Protein AF-A0A7V9JNI4-F1 (afdb_monomer_lite)

pLDDT: mean 77.17, std 10.4, range [55.81, 93.38]

Secondary structure (DSSP, 8-state):
--EEEEEESS--SSEEEEETTEEEEEETT-SS--STT-EEE-GGG--TTSPP-EEE-----GGGPPBTT-HHHHHHHHHHHTSS--S-EEEEESSSSBEEEEEE-

Sequence (105 aa):
MNAWLALADAPLAAMHACAGAQVLSAWPDTDRRPHPLARRLDPRVLDPSGPPAQVSLLWLDLEHLPLFDDPAVVQARRAALHLPAPRAVSSLTVDSTHFAGSLWV

Structure (mmCIF, N/CA/C/O backbone):
data_AF-A0A7V9JNI4-F1
#
_entry.id   AF-A0A7V9JNI4-F1
#
loop_
_atom_site.group_PDB
_atom_site.id
_atom_site.type_symbol
_atom_site.label_atom_id
_atom_site.label_alt_id
_atom_site.label_comp_id
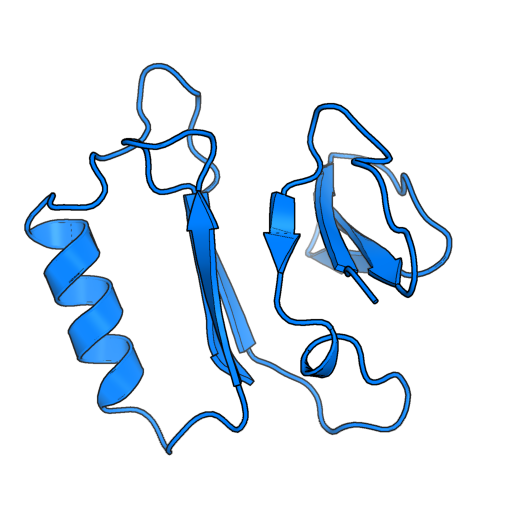_atom_site.label_asym_id
_atom_site.label_entity_id
_atom_site.label_seq_id
_atom_site.pdbx_PDB_ins_code
_atom_site.Cartn_x
_atom_site.Cartn_y
_atom_site.Cartn_z
_atom_site.occupancy
_atom_site.B_iso_or_equiv
_atom_site.auth_seq_id
_atom_site.auth_comp_id
_atom_site.auth_asym_id
_atom_site.auth_atom_id
_atom_site.pdbx_PDB_model_num
ATOM 1 N N . MET A 1 1 ? -15.996 4.892 -4.231 1.00 76.19 1 MET A N 1
ATOM 2 C CA . MET A 1 1 ? -14.977 5.607 -3.446 1.00 76.19 1 MET A CA 1
ATOM 3 C C . MET A 1 1 ? -13.690 4.814 -3.532 1.00 76.19 1 MET A C 1
ATOM 5 O O . MET A 1 1 ? -13.734 3.610 -3.308 1.00 76.19 1 MET A O 1
ATOM 9 N N . ASN A 1 2 ? -12.596 5.440 -3.957 1.00 87.44 2 ASN A N 1
ATOM 10 C CA . ASN A 1 2 ? -11.293 4.788 -4.085 1.00 87.44 2 ASN A CA 1
ATOM 11 C C . ASN A 1 2 ? -10.358 5.287 -2.986 1.00 87.44 2 ASN A C 1
ATOM 13 O O . ASN A 1 2 ? -10.460 6.436 -2.565 1.00 87.44 2 ASN A O 1
ATOM 17 N N . ALA A 1 3 ? -9.438 4.430 -2.561 1.00 89.19 3 ALA A N 1
ATOM 18 C CA . ALA A 1 3 ? -8.359 4.795 -1.663 1.00 89.19 3 ALA A CA 1
ATOM 19 C C . ALA A 1 3 ? -7.017 4.510 -2.328 1.00 89.19 3 ALA A C 1
ATOM 21 O O . ALA A 1 3 ? -6.900 3.591 -3.153 1.00 89.19 3 ALA A O 1
ATOM 22 N N . TRP A 1 4 ? -6.002 5.280 -1.940 1.00 89.88 4 TRP A N 1
ATOM 23 C CA . TRP A 1 4 ? -4.641 5.124 -2.443 1.00 89.88 4 TRP A CA 1
ATOM 24 C C . TRP A 1 4 ? -3.599 5.183 -1.330 1.00 89.88 4 TRP A C 1
ATOM 26 O O . TRP A 1 4 ? -3.796 5.873 -0.333 1.00 89.88 4 TRP A O 1
ATOM 36 N N . LEU A 1 5 ? -2.477 4.494 -1.537 1.00 88.44 5 LEU A N 1
ATOM 37 C CA . LEU A 1 5 ? -1.349 4.404 -0.610 1.00 88.44 5 LEU A CA 1
ATOM 38 C C . LEU A 1 5 ? -0.023 4.547 -1.367 1.00 88.44 5 LEU A C 1
ATOM 40 O O . LEU A 1 5 ? 0.114 4.002 -2.463 1.00 88.44 5 LEU A O 1
ATOM 44 N N . ALA A 1 6 ? 0.956 5.247 -0.803 1.00 87.19 6 ALA A N 1
ATOM 45 C CA . ALA A 1 6 ? 2.311 5.351 -1.344 1.00 87.19 6 ALA A CA 1
ATOM 46 C C . ALA A 1 6 ? 3.348 5.307 -0.221 1.00 87.19 6 ALA A C 1
ATOM 48 O O . ALA A 1 6 ? 3.1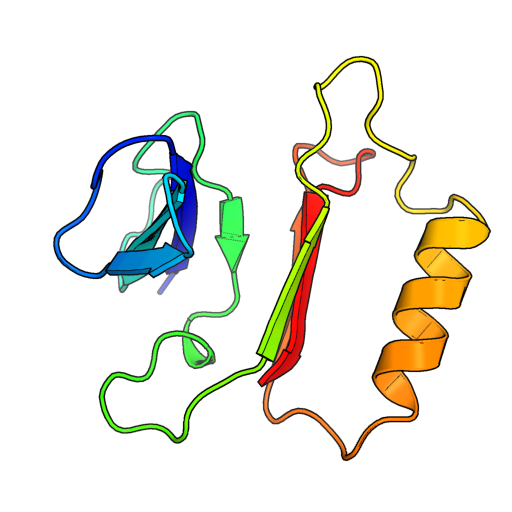33 5.910 0.825 1.00 87.19 6 ALA A O 1
ATOM 49 N N . LEU A 1 7 ? 4.480 4.655 -0.471 1.00 85.12 7 LEU A N 1
ATOM 50 C CA . LEU A 1 7 ? 5.679 4.776 0.355 1.00 85.12 7 LEU A CA 1
ATOM 51 C C . LEU A 1 7 ? 6.611 5.826 -0.269 1.00 85.12 7 LEU A C 1
ATOM 53 O O . LEU A 1 7 ? 6.792 5.828 -1.489 1.00 85.12 7 LEU A O 1
ATOM 57 N N . ALA A 1 8 ? 7.153 6.730 0.541 1.00 87.31 8 ALA A N 1
ATOM 58 C CA . ALA A 1 8 ? 8.079 7.775 0.115 1.00 87.31 8 ALA A CA 1
ATOM 59 C C . ALA A 1 8 ? 8.982 8.217 1.275 1.00 87.31 8 ALA A C 1
ATOM 61 O O . ALA A 1 8 ? 8.658 7.986 2.435 1.00 87.31 8 ALA A O 1
ATOM 62 N N . ASP A 1 9 ? 10.057 8.942 0.973 1.00 89.06 9 ASP A N 1
ATOM 63 C CA . ASP A 1 9 ? 10.984 9.462 1.993 1.00 89.06 9 ASP A CA 1
ATOM 64 C C . ASP A 1 9 ? 10.444 10.711 2.729 1.00 89.06 9 ASP A C 1
ATOM 66 O O . ASP A 1 9 ? 11.079 11.240 3.640 1.00 89.06 9 ASP A O 1
ATOM 70 N N . ALA A 1 10 ? 9.268 11.211 2.333 1.00 90.75 10 ALA A N 1
ATOM 71 C CA . ALA A 1 10 ? 8.585 12.344 2.954 1.00 90.75 10 ALA A CA 1
ATOM 72 C C . ALA A 1 10 ? 7.054 12.215 2.816 1.00 90.75 10 ALA A C 1
ATOM 74 O O . ALA A 1 10 ? 6.576 11.526 1.909 1.00 90.75 10 ALA A O 1
ATOM 75 N N . PRO A 1 11 ? 6.257 12.885 3.673 1.00 93.19 11 PRO A N 1
ATOM 76 C CA . PRO A 1 11 ? 4.802 12.888 3.551 1.00 93.19 11 PRO A CA 1
ATOM 77 C C . PRO A 1 11 ? 4.333 13.485 2.220 1.00 93.19 11 PRO A C 1
ATOM 79 O O . PRO A 1 11 ? 4.678 14.613 1.872 1.00 93.19 11 PRO A O 1
ATOM 82 N N . LEU A 1 12 ? 3.500 12.735 1.499 1.00 93.00 12 LEU A N 1
ATOM 83 C CA . LEU A 1 12 ? 2.858 13.153 0.246 1.00 93.00 12 LEU A CA 1
ATOM 84 C C . LEU A 1 12 ? 1.357 13.439 0.422 1.00 93.00 12 LEU A C 1
ATOM 86 O O . LEU A 1 12 ? 0.706 13.942 -0.495 1.00 93.00 12 LEU A O 1
ATOM 90 N N . ALA A 1 13 ? 0.796 13.088 1.581 1.00 91.25 13 ALA A N 1
ATOM 91 C CA . ALA A 1 13 ? -0.615 13.237 1.916 1.00 91.25 13 ALA A CA 1
ATOM 92 C C . ALA A 1 13 ? -0.796 13.659 3.380 1.00 91.25 13 ALA A C 1
ATOM 94 O O . ALA A 1 13 ? 0.088 13.456 4.212 1.00 91.25 13 ALA A O 1
ATOM 95 N N . ALA A 1 14 ? -1.973 14.203 3.702 1.00 88.06 14 ALA A N 1
ATOM 96 C CA . ALA A 1 14 ? -2.319 14.578 5.072 1.00 88.06 14 ALA A CA 1
ATOM 97 C C . ALA A 1 14 ? -2.367 13.356 6.006 1.00 88.06 14 ALA A C 1
ATOM 99 O O . ALA A 1 14 ? -1.799 13.389 7.095 1.00 88.06 14 ALA A O 1
ATOM 100 N N . MET A 1 15 ? -2.990 12.260 5.561 1.00 90.56 15 MET A N 1
ATOM 101 C CA . MET A 1 15 ? -2.986 10.994 6.291 1.00 90.56 15 MET A CA 1
ATOM 102 C C . MET A 1 15 ? -1.691 10.243 5.983 1.00 90.56 15 MET A C 1
ATOM 104 O O . MET A 1 15 ? -1.441 9.889 4.832 1.00 90.56 15 MET A O 1
ATOM 108 N N . HIS A 1 16 ? -0.860 10.007 6.996 1.00 90.19 16 HIS A N 1
ATOM 109 C CA . HIS A 1 16 ? 0.391 9.276 6.829 1.00 90.19 16 HIS A CA 1
ATOM 110 C C . HIS A 1 16 ? 0.822 8.554 8.111 1.00 90.19 16 HIS A C 1
ATOM 112 O O . HIS A 1 16 ? 0.395 8.907 9.208 1.00 90.19 16 HIS A O 1
ATOM 118 N N . ALA A 1 17 ? 1.686 7.552 7.962 1.00 85.38 17 ALA A N 1
ATOM 119 C CA . ALA A 1 17 ? 2.356 6.854 9.053 1.00 85.38 17 ALA A CA 1
ATOM 120 C C . ALA A 1 17 ? 3.858 6.748 8.761 1.00 85.38 17 ALA A C 1
ATOM 122 O O . ALA A 1 17 ? 4.250 6.551 7.613 1.00 85.38 17 ALA A O 1
ATOM 123 N N . CYS A 1 18 ? 4.700 6.859 9.788 1.00 85.62 18 CYS A N 1
ATOM 124 C CA . CYS A 1 18 ? 6.155 6.817 9.633 1.00 85.62 18 CYS A CA 1
ATOM 125 C C . CYS A 1 18 ? 6.733 5.503 10.173 1.00 85.62 18 CYS A C 1
ATOM 127 O O . CYS A 1 18 ? 6.366 5.057 11.260 1.00 85.62 18 CYS A O 1
ATOM 129 N N . ALA A 1 19 ? 7.681 4.925 9.438 1.00 73.69 19 ALA A N 1
ATOM 130 C CA . ALA A 1 19 ? 8.475 3.769 9.838 1.00 73.69 19 ALA A CA 1
ATOM 131 C C . ALA A 1 19 ? 9.960 4.060 9.556 1.00 73.69 19 ALA A C 1
ATOM 133 O O . ALA A 1 19 ? 10.479 3.794 8.472 1.00 73.69 19 ALA A O 1
ATOM 134 N N . GLY A 1 20 ? 10.650 4.654 10.533 1.00 83.62 20 GLY A N 1
ATOM 135 C CA . GLY A 1 20 ? 12.023 5.133 10.347 1.00 83.62 20 GLY A CA 1
ATOM 136 C C . GLY A 1 20 ? 12.082 6.300 9.356 1.00 83.62 20 GLY A C 1
ATOM 137 O O . GLY A 1 20 ? 11.380 7.290 9.539 1.00 83.62 20 GLY A O 1
ATOM 138 N N . ALA A 1 21 ? 12.913 6.180 8.316 1.00 85.50 21 ALA A N 1
ATOM 139 C CA . ALA A 1 21 ? 13.038 7.180 7.247 1.00 85.50 21 ALA A CA 1
ATOM 140 C C . ALA A 1 21 ? 11.907 7.116 6.204 1.00 85.50 21 ALA A C 1
ATOM 142 O O . ALA A 1 21 ? 11.810 7.992 5.353 1.00 85.50 21 ALA A O 1
ATOM 143 N N . GLN A 1 22 ? 11.073 6.076 6.252 1.00 84.69 22 GLN A N 1
ATOM 144 C CA . GLN A 1 22 ? 10.024 5.848 5.267 1.00 84.69 22 GLN A CA 1
ATOM 145 C C . GLN A 1 22 ? 8.670 6.347 5.775 1.00 84.69 22 GLN A C 1
ATOM 147 O O . GLN A 1 22 ? 8.301 6.133 6.934 1.00 84.69 22 GL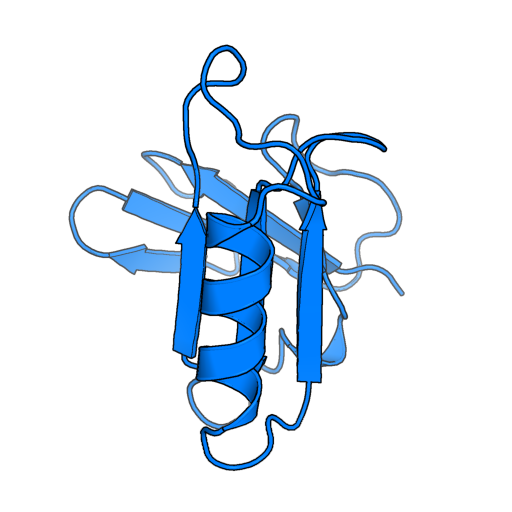N A O 1
ATOM 152 N N . VAL A 1 23 ? 7.910 6.984 4.886 1.00 89.25 23 VAL A N 1
ATOM 153 C CA . VAL A 1 23 ? 6.577 7.531 5.142 1.00 89.25 23 VAL A CA 1
ATOM 154 C C . VAL A 1 23 ? 5.557 6.849 4.245 1.00 89.25 23 VAL A C 1
ATOM 156 O O . VAL A 1 23 ? 5.620 6.913 3.019 1.00 89.25 23 VAL A O 1
ATOM 159 N N . LEU A 1 24 ? 4.566 6.229 4.874 1.00 87.69 24 LEU A N 1
ATOM 160 C CA . LEU A 1 24 ? 3.403 5.663 4.221 1.00 87.69 24 LEU A CA 1
ATOM 161 C C . LEU A 1 24 ? 2.300 6.723 4.144 1.00 87.69 24 LEU A C 1
ATOM 163 O O . LEU A 1 24 ? 1.650 7.008 5.142 1.00 87.69 24 LEU A O 1
ATOM 167 N N . SER A 1 25 ? 2.098 7.319 2.971 1.00 91.94 25 SER A N 1
ATOM 168 C CA . SER A 1 25 ? 1.083 8.346 2.706 1.00 91.94 25 SER A CA 1
ATOM 169 C C . SER A 1 25 ? -0.195 7.732 2.141 1.00 91.94 25 SER A C 1
ATOM 171 O O . SER A 1 25 ? -0.131 6.880 1.254 1.00 91.94 25 SER A O 1
ATOM 173 N N . ALA A 1 26 ? -1.352 8.185 2.617 1.00 91.50 26 ALA A N 1
ATOM 174 C CA . ALA A 1 26 ? -2.661 7.672 2.243 1.00 91.50 26 ALA A CA 1
ATOM 175 C C . ALA A 1 26 ? -3.603 8.789 1.770 1.00 91.50 26 ALA A C 1
ATOM 177 O O . ALA A 1 26 ? -3.677 9.866 2.362 1.00 91.50 26 ALA A O 1
ATOM 178 N N . TRP A 1 27 ? -4.366 8.502 0.717 1.00 93.25 27 TRP A N 1
ATOM 179 C CA . TRP A 1 27 ? -5.422 9.369 0.202 1.00 93.25 27 TRP A CA 1
ATOM 180 C C . TRP A 1 27 ? -6.752 8.622 0.290 1.00 93.25 27 TRP A C 1
ATOM 182 O O . TRP A 1 27 ? -7.047 7.809 -0.598 1.00 93.25 27 TRP A O 1
ATOM 192 N N . PRO A 1 28 ? -7.541 8.850 1.354 1.00 90.56 28 PRO A N 1
ATOM 193 C CA . PRO A 1 28 ? -8.919 8.397 1.372 1.00 90.56 28 PRO A CA 1
ATOM 194 C C . PRO A 1 28 ? -9.725 9.152 0.306 1.00 90.56 28 PRO A C 1
ATOM 196 O O . PRO A 1 28 ? -9.365 10.251 -0.123 1.00 90.56 28 PRO A O 1
ATOM 199 N N . ASP A 1 29 ? -10.801 8.526 -0.148 1.00 88.25 29 ASP A N 1
ATOM 200 C CA . ASP A 1 29 ? -11.892 9.164 -0.892 1.00 88.25 29 ASP A CA 1
ATOM 201 C C . ASP A 1 29 ? -11.481 9.912 -2.166 1.00 88.25 29 ASP A C 1
ATOM 203 O O . ASP A 1 29 ? -12.103 10.889 -2.577 1.00 88.25 29 ASP A O 1
ATOM 207 N N . THR A 1 30 ? -10.433 9.428 -2.830 1.00 89.38 30 THR A N 1
ATOM 208 C CA . THR A 1 30 ? -9.887 10.055 -4.034 1.00 89.38 30 THR A CA 1
ATOM 209 C C . THR A 1 30 ? -10.133 9.167 -5.246 1.00 89.38 30 THR A C 1
ATOM 211 O O . THR A 1 30 ? -9.549 8.094 -5.365 1.00 89.38 30 THR A O 1
ATOM 214 N N . ASP A 1 31 ? -10.958 9.608 -6.196 1.00 88.00 31 ASP A N 1
ATOM 215 C CA . ASP A 1 31 ? -11.373 8.761 -7.325 1.00 88.00 31 ASP A CA 1
ATOM 216 C C . ASP A 1 31 ? -10.262 8.463 -8.343 1.00 88.00 31 ASP A C 1
ATOM 218 O O . ASP A 1 31 ? -10.265 7.393 -8.960 1.00 88.00 31 ASP A O 1
ATOM 222 N N . ARG A 1 32 ? -9.293 9.372 -8.503 1.00 90.94 32 ARG A N 1
ATOM 223 C CA . ARG A 1 32 ? -8.166 9.245 -9.444 1.00 90.94 32 ARG A CA 1
ATOM 224 C C . ARG A 1 32 ? -6.846 9.056 -8.705 1.00 90.94 32 ARG A C 1
ATOM 226 O O . ARG A 1 32 ? -6.711 9.484 -7.569 1.00 90.94 32 ARG A O 1
ATOM 233 N N . ARG A 1 33 ? -5.856 8.455 -9.373 1.00 91.94 33 ARG A N 1
ATOM 234 C CA . ARG A 1 33 ? -4.506 8.273 -8.820 1.00 91.94 33 ARG A CA 1
ATOM 235 C C . ARG A 1 33 ? -3.897 9.644 -8.466 1.00 91.94 33 ARG A C 1
ATOM 237 O O . ARG A 1 33 ? -3.671 10.425 -9.389 1.00 91.94 33 ARG A O 1
ATOM 244 N N . PRO A 1 34 ? -3.610 9.936 -7.184 1.00 93.38 34 PRO A N 1
ATOM 245 C CA . PRO A 1 34 ? -3.163 11.265 -6.755 1.00 93.38 34 PRO A CA 1
ATOM 246 C C . PRO A 1 34 ? -1.660 11.494 -6.952 1.00 93.38 34 PRO A C 1
ATOM 248 O O . PRO A 1 34 ? -1.215 12.634 -7.021 1.00 93.38 34 PRO A O 1
ATOM 251 N N . HIS A 1 35 ? -0.869 10.420 -7.038 1.00 91.88 35 HIS A N 1
ATOM 252 C CA . HIS A 1 35 ? 0.587 10.490 -7.143 1.00 91.88 35 HIS A CA 1
ATOM 253 C C . HIS A 1 35 ? 1.148 9.319 -7.976 1.00 91.88 35 HIS A C 1
ATOM 255 O O . HIS A 1 35 ? 0.600 8.212 -7.905 1.00 91.88 35 HIS A O 1
ATOM 261 N N . PRO A 1 36 ? 2.262 9.480 -8.719 1.00 86.62 36 PRO A N 1
ATOM 262 C CA . PRO A 1 36 ? 2.887 8.386 -9.472 1.00 86.62 36 PRO A CA 1
ATOM 263 C C . PRO A 1 36 ? 3.329 7.200 -8.606 1.00 86.62 36 PRO A C 1
ATOM 265 O O . PRO A 1 36 ? 3.330 6.061 -9.056 1.00 86.62 36 PRO A O 1
ATOM 268 N N . LEU A 1 37 ? 3.644 7.413 -7.331 1.00 84.06 37 LEU A N 1
ATOM 269 C CA . LEU A 1 37 ? 3.946 6.308 -6.409 1.00 84.06 37 LEU A CA 1
ATOM 270 C C . LEU A 1 37 ? 2.689 5.671 -5.804 1.00 84.06 37 LEU A C 1
ATOM 272 O O . LEU A 1 37 ? 2.765 4.577 -5.264 1.00 84.06 37 LEU A O 1
ATOM 276 N N . ALA A 1 38 ? 1.514 6.284 -5.949 1.00 87.31 38 ALA A N 1
ATOM 277 C CA . ALA A 1 38 ? 0.293 5.780 -5.338 1.00 87.31 38 ALA A CA 1
ATOM 278 C C . ALA A 1 38 ? -0.176 4.460 -5.970 1.00 87.31 38 ALA A C 1
ATOM 280 O O . ALA A 1 38 ? -0.163 4.304 -7.195 1.00 87.31 38 ALA A O 1
ATOM 281 N N . ARG A 1 39 ? -0.606 3.526 -5.120 1.00 85.00 39 ARG A N 1
ATOM 282 C CA . ARG A 1 39 ? -1.227 2.240 -5.455 1.00 85.00 39 ARG A CA 1
ATOM 283 C C . ARG A 1 39 ? -2.617 2.184 -4.841 1.00 85.00 39 ARG A C 1
ATOM 285 O O . ARG A 1 39 ? -2.830 2.699 -3.746 1.00 85.00 39 ARG A O 1
ATOM 292 N N . ARG A 1 40 ? -3.570 1.608 -5.569 1.00 85.19 40 ARG A N 1
ATOM 293 C CA . ARG A 1 40 ? -4.963 1.529 -5.120 1.00 85.19 40 ARG A CA 1
ATOM 294 C C . ARG A 1 40 ? -5.095 0.472 -4.026 1.00 85.19 40 ARG A C 1
ATOM 296 O O . ARG A 1 40 ? -4.496 -0.593 -4.144 1.00 85.19 40 ARG A O 1
ATOM 303 N N . LEU A 1 41 ? -5.909 0.749 -3.013 1.00 82.25 41 LEU A N 1
ATOM 304 C CA . LEU A 1 41 ? -6.314 -0.227 -2.001 1.00 82.25 41 LEU A CA 1
ATOM 305 C C . LEU A 1 41 ? -7.822 -0.179 -1.732 1.00 82.25 41 LEU A C 1
ATOM 307 O O . LEU A 1 41 ? -8.510 0.749 -2.164 1.00 82.25 41 LEU A O 1
ATOM 311 N N . ASP A 1 42 ? -8.329 -1.185 -1.017 1.00 80.81 42 ASP A N 1
ATOM 312 C CA . ASP A 1 42 ? -9.698 -1.186 -0.492 1.00 80.81 42 ASP A CA 1
ATOM 313 C C . ASP A 1 42 ? -9.882 -0.014 0.500 1.00 80.81 42 ASP A C 1
ATOM 315 O O . ASP A 1 42 ? -9.130 0.073 1.473 1.00 80.81 42 ASP A O 1
ATOM 319 N N . PRO A 1 43 ? -10.865 0.884 0.299 1.00 81.94 43 PRO A N 1
ATOM 320 C CA . PRO A 1 43 ? -11.100 2.020 1.191 1.00 81.94 43 PRO A CA 1
ATOM 321 C C . PRO A 1 43 ? -11.343 1.648 2.652 1.00 81.94 43 PRO A C 1
ATOM 323 O O . PRO A 1 43 ? -11.001 2.428 3.532 1.00 81.94 43 PRO A O 1
ATOM 326 N N . ARG A 1 44 ? -11.883 0.454 2.930 1.00 79.44 44 ARG A N 1
ATOM 327 C CA . ARG A 1 44 ? -12.164 -0.010 4.302 1.00 79.44 44 ARG A CA 1
ATOM 328 C C . ARG A 1 44 ? -10.906 -0.217 5.141 1.00 79.44 44 ARG A C 1
ATOM 330 O O . ARG A 1 44 ? -11.012 -0.408 6.347 1.00 79.44 44 ARG A O 1
ATOM 337 N N . VAL A 1 45 ? -9.739 -0.211 4.501 1.00 77.75 45 VAL A N 1
ATOM 338 C CA . VAL A 1 45 ? -8.439 -0.234 5.169 1.00 77.75 45 VAL A CA 1
ATOM 339 C C . VAL A 1 45 ? -8.132 1.093 5.859 1.00 77.75 45 VAL A C 1
ATOM 341 O O . VAL A 1 45 ? -7.510 1.106 6.917 1.00 77.75 45 VAL A O 1
ATOM 344 N N . LEU A 1 46 ? -8.535 2.212 5.254 1.00 81.38 46 LEU A N 1
ATOM 345 C CA . LEU A 1 46 ? -8.282 3.543 5.790 1.00 81.38 46 LEU A CA 1
ATOM 346 C C . LEU A 1 46 ? -9.436 3.929 6.715 1.00 81.38 46 LEU A C 1
ATOM 348 O O . LEU A 1 46 ? -10.333 4.673 6.334 1.00 81.38 46 LEU A O 1
ATOM 352 N N . ASP A 1 47 ? -9.410 3.397 7.934 1.00 81.06 47 ASP A N 1
ATOM 353 C CA . ASP A 1 47 ? -10.361 3.737 8.991 1.00 81.06 47 ASP A CA 1
ATOM 354 C C . ASP A 1 47 ? -9.627 4.462 10.131 1.00 81.06 47 ASP A C 1
ATOM 356 O O . ASP A 1 47 ? -8.975 3.806 10.946 1.00 81.06 47 ASP A O 1
ATOM 360 N N . PRO A 1 48 ? -9.721 5.804 10.226 1.00 78.25 48 PRO A N 1
ATOM 361 C CA . PRO A 1 48 ? -9.105 6.564 11.315 1.00 78.25 48 PRO A CA 1
ATOM 362 C C . PRO A 1 48 ? -9.620 6.183 12.711 1.00 78.25 48 PRO A C 1
ATOM 364 O O . PRO A 1 48 ? -8.965 6.486 13.704 1.00 78.25 48 PRO A O 1
ATOM 367 N N . SER A 1 49 ? -10.798 5.557 12.791 1.00 83.00 49 SER A N 1
ATOM 368 C CA . SER A 1 49 ? -11.416 5.086 14.034 1.00 83.00 49 SER A CA 1
ATOM 369 C C . SER A 1 49 ? -11.211 3.587 14.286 1.00 83.00 49 SER A C 1
ATOM 371 O O . SER A 1 49 ? -11.615 3.074 15.331 1.00 83.00 49 SER A O 1
ATOM 373 N N . GLY A 1 50 ? -10.598 2.883 13.332 1.00 74.88 50 GLY A N 1
ATOM 374 C CA . GLY A 1 50 ? -10.390 1.445 13.374 1.00 74.88 50 GLY A CA 1
ATOM 375 C C . GLY A 1 50 ? -9.199 1.029 14.245 1.00 74.88 50 GLY A C 1
ATOM 376 O O . GLY A 1 50 ? -8.345 1.848 14.593 1.00 74.88 50 GLY A O 1
ATOM 377 N N . PRO A 1 51 ? -9.112 -0.264 14.608 1.00 74.62 51 PRO A N 1
ATOM 378 C CA . PRO A 1 51 ? -7.922 -0.801 15.257 1.00 74.62 51 PRO A CA 1
ATOM 379 C C . PRO A 1 51 ? -6.698 -0.724 14.319 1.00 74.62 51 PRO A C 1
ATOM 381 O O . PRO A 1 51 ? -6.863 -0.757 13.097 1.00 74.62 51 PRO A O 1
ATOM 384 N N . PRO A 1 52 ? -5.465 -0.671 14.861 1.00 72.50 52 PRO A N 1
ATOM 385 C CA . PRO A 1 52 ? -4.248 -0.724 14.055 1.00 72.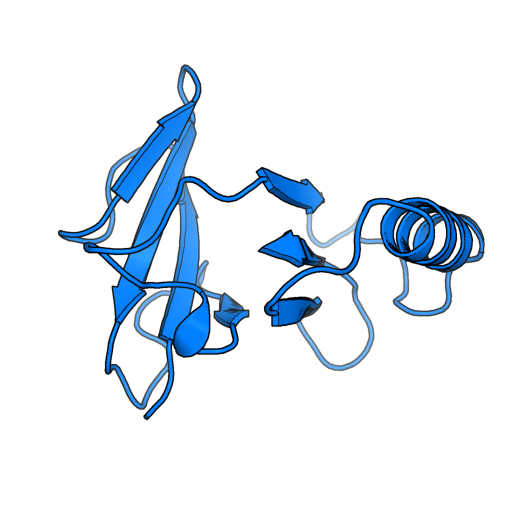50 52 PRO A CA 1
ATOM 386 C C . PRO A 1 52 ? -4.186 -1.975 13.166 1.00 72.50 52 PRO A C 1
ATOM 388 O O . PRO A 1 52 ? -4.512 -3.074 13.611 1.00 72.50 52 PRO A O 1
ATOM 391 N N . ALA A 1 53 ? -3.711 -1.804 11.933 1.00 67.56 53 ALA A N 1
ATOM 392 C CA . ALA A 1 53 ? -3.539 -2.872 10.949 1.00 67.56 53 ALA A CA 1
ATOM 393 C C . ALA A 1 53 ? -2.064 -3.253 10.760 1.00 67.56 53 ALA A C 1
ATOM 395 O O . ALA A 1 53 ? -1.174 -2.422 10.960 1.00 67.56 53 ALA A O 1
ATOM 396 N N . GLN A 1 54 ? -1.800 -4.480 10.299 1.00 64.69 54 GLN A N 1
ATOM 397 C CA . GLN A 1 54 ? -0.461 -4.902 9.881 1.00 64.69 54 GLN A CA 1
ATOM 398 C C . GLN A 1 54 ? -0.336 -4.887 8.357 1.00 64.69 54 GLN A C 1
ATOM 400 O O . GLN A 1 54 ? -0.977 -5.649 7.640 1.00 64.69 54 GLN A O 1
ATOM 405 N N . VAL A 1 55 ? 0.553 -4.044 7.842 1.00 65.69 55 VAL A N 1
ATOM 406 C CA . VAL A 1 55 ? 0.800 -3.942 6.402 1.00 65.69 55 VAL A CA 1
ATOM 407 C C . VAL A 1 55 ? 2.121 -4.626 6.056 1.00 65.69 55 VAL A C 1
ATOM 409 O O . VAL A 1 55 ? 3.144 -4.313 6.661 1.00 65.69 55 VAL A O 1
ATOM 412 N N . SER A 1 56 ? 2.128 -5.509 5.050 1.00 64.50 56 SER A N 1
ATOM 413 C CA . SER A 1 56 ? 3.367 -6.008 4.441 1.00 64.50 56 SER A CA 1
ATOM 414 C C . SER A 1 56 ? 3.501 -5.481 3.019 1.00 64.50 56 SER A C 1
ATOM 416 O O . SER A 1 56 ? 2.807 -5.895 2.089 1.00 64.50 56 SER A O 1
ATOM 418 N N . LEU A 1 57 ? 4.406 -4.526 2.846 1.00 65.06 57 LEU A N 1
ATOM 419 C CA . LEU A 1 57 ? 4.684 -3.928 1.548 1.00 65.06 57 LEU A CA 1
ATOM 420 C C . LEU A 1 57 ? 5.956 -4.544 0.978 1.00 65.06 57 LEU A C 1
ATOM 422 O O . LEU A 1 57 ? 7.003 -4.505 1.619 1.00 65.06 57 LEU A O 1
ATOM 426 N N . LEU A 1 58 ? 5.863 -5.077 -0.239 1.00 62.78 58 LEU A N 1
ATOM 427 C CA . LEU A 1 58 ? 7.028 -5.415 -1.047 1.00 62.78 58 LEU A CA 1
ATOM 428 C C . LEU A 1 58 ? 7.181 -4.324 -2.098 1.00 62.78 58 LEU A C 1
ATOM 430 O O . LEU A 1 58 ? 6.529 -4.351 -3.138 1.00 62.78 58 LEU A O 1
ATOM 434 N N . TRP A 1 59 ? 8.022 -3.343 -1.792 1.00 62.53 59 TRP A N 1
ATOM 435 C CA . TRP A 1 59 ? 8.262 -2.191 -2.654 1.00 62.53 59 TRP A CA 1
ATOM 436 C C . TRP A 1 59 ? 9.660 -2.279 -3.262 1.00 62.53 59 TRP A C 1
ATOM 438 O O . TRP A 1 59 ? 10.576 -1.555 -2.881 1.00 62.53 59 TRP A O 1
ATOM 448 N N . LEU A 1 60 ? 9.832 -3.257 -4.151 1.00 59.59 60 LEU A N 1
ATOM 449 C CA . LEU A 1 60 ? 11.078 -3.458 -4.884 1.00 59.59 60 LEU A CA 1
ATOM 450 C C . LEU A 1 60 ? 11.157 -2.480 -6.061 1.00 59.59 60 LEU A C 1
ATOM 452 O O . LEU A 1 60 ? 10.139 -1.938 -6.504 1.00 59.59 60 LEU A O 1
ATOM 456 N N . ASP A 1 61 ? 12.372 -2.256 -6.554 1.00 63.88 61 ASP A N 1
ATOM 457 C CA . ASP A 1 61 ? 12.578 -1.533 -7.807 1.00 63.88 61 ASP A CA 1
ATOM 458 C C . ASP A 1 61 ? 11.769 -2.200 -8.931 1.00 63.88 61 ASP A C 1
ATOM 460 O O . ASP A 1 61 ? 11.615 -3.422 -8.928 1.00 63.88 61 ASP A O 1
ATOM 464 N N . LEU A 1 62 ? 11.248 -1.411 -9.876 1.00 64.19 62 LEU A N 1
ATOM 465 C CA . LEU A 1 62 ? 10.383 -1.888 -10.961 1.00 64.19 62 LEU A CA 1
ATOM 466 C C . LEU A 1 62 ? 11.011 -3.063 -11.718 1.00 64.19 62 LEU A C 1
ATOM 468 O O . LEU A 1 62 ? 10.311 -4.008 -12.066 1.00 64.19 62 LEU A O 1
ATOM 472 N N . GLU A 1 63 ? 12.328 -3.012 -11.918 1.00 68.94 63 GLU A N 1
ATOM 473 C CA . GLU A 1 63 ? 13.114 -4.046 -12.603 1.00 68.94 63 GLU A CA 1
ATOM 474 C C . GLU A 1 63 ? 13.229 -5.360 -11.811 1.00 68.94 63 GLU A C 1
ATOM 476 O O . GLU A 1 63 ? 13.587 -6.395 -12.367 1.00 68.94 63 GLU A O 1
ATOM 481 N N . HIS A 1 64 ? 12.903 -5.330 -10.519 1.00 71.81 64 HIS A N 1
ATOM 482 C CA . HIS A 1 64 ? 13.046 -6.439 -9.578 1.00 71.81 64 HIS A CA 1
ATOM 483 C C . HIS A 1 64 ? 11.710 -6.871 -8.960 1.00 71.81 64 HIS A C 1
ATOM 485 O O . HIS A 1 64 ? 11.696 -7.688 -8.036 1.00 71.81 64 HIS A O 1
ATOM 491 N N . LEU A 1 65 ? 10.582 -6.320 -9.422 1.00 72.25 65 LEU A N 1
ATOM 492 C CA . LEU A 1 65 ? 9.279 -6.703 -8.895 1.00 72.25 65 LEU A CA 1
ATOM 493 C C . LEU A 1 65 ? 8.952 -8.144 -9.298 1.00 72.25 65 LEU A C 1
ATOM 495 O O . LEU A 1 65 ? 8.972 -8.467 -10.487 1.00 72.25 65 LEU A O 1
ATOM 499 N N . PRO A 1 66 ? 8.597 -9.012 -8.339 1.00 73.06 66 PRO A N 1
ATOM 500 C CA . PRO A 1 66 ? 8.175 -10.357 -8.665 1.00 73.06 66 PRO A CA 1
ATOM 501 C C . PRO A 1 66 ? 6.853 -10.320 -9.432 1.00 73.06 66 PRO A C 1
ATOM 503 O O . PRO A 1 66 ? 5.983 -9.461 -9.214 1.00 73.06 66 PRO A O 1
ATOM 506 N N . LEU A 1 67 ? 6.692 -11.301 -10.314 1.00 80.19 67 LEU A N 1
ATOM 507 C CA . LEU A 1 67 ? 5.419 -11.550 -10.969 1.00 80.19 67 LEU A CA 1
ATOM 508 C C . LEU A 1 67 ? 4.354 -11.887 -9.921 1.00 80.19 67 LEU A C 1
ATOM 510 O O . LEU A 1 67 ? 4.634 -12.457 -8.865 1.00 80.19 67 LEU A O 1
ATOM 514 N N . PHE A 1 68 ? 3.106 -11.535 -10.211 1.00 74.00 68 PHE A N 1
ATOM 515 C CA . PHE A 1 68 ? 1.991 -11.795 -9.304 1.00 74.00 68 PHE A CA 1
ATOM 516 C C . PHE A 1 68 ? 1.775 -13.288 -9.009 1.00 74.00 68 PHE A C 1
ATOM 518 O O . PHE A 1 68 ? 1.309 -13.646 -7.925 1.00 74.00 68 PHE A O 1
ATOM 525 N N . ASP A 1 69 ? 2.111 -14.148 -9.967 1.00 78.19 69 ASP A N 1
ATOM 526 C CA . ASP A 1 69 ? 2.036 -15.605 -9.882 1.00 78.19 69 ASP A CA 1
ATOM 527 C C . ASP A 1 69 ? 3.356 -16.268 -9.461 1.00 78.19 69 ASP A C 1
ATOM 529 O O . ASP A 1 69 ? 3.424 -17.498 -9.402 1.00 78.19 69 ASP A O 1
ATOM 533 N N . ASP A 1 70 ? 4.376 -15.480 -9.099 1.00 82.38 70 ASP A N 1
ATOM 534 C CA . ASP A 1 70 ? 5.634 -16.006 -8.582 1.00 82.38 70 ASP A CA 1
ATOM 535 C C . ASP A 1 70 ? 5.378 -16.913 -7.355 1.00 82.38 70 ASP A C 1
ATOM 537 O O . ASP A 1 70 ? 4.641 -16.525 -6.433 1.00 82.38 70 ASP A O 1
ATOM 541 N N . PRO A 1 71 ? 5.968 -18.124 -7.297 1.00 78.81 71 PRO A N 1
ATOM 542 C CA . PRO A 1 71 ? 5.739 -19.060 -6.201 1.00 78.81 71 PRO A CA 1
ATOM 543 C C . PRO A 1 71 ? 6.015 -18.478 -4.810 1.00 78.81 71 PRO A C 1
ATOM 545 O O . PRO A 1 71 ? 5.280 -18.796 -3.871 1.00 78.81 71 PRO A O 1
ATOM 548 N N . ALA A 1 72 ? 7.019 -17.608 -4.662 1.00 76.56 72 ALA A N 1
ATOM 549 C CA . ALA A 1 72 ? 7.337 -16.963 -3.393 1.00 76.56 72 ALA A CA 1
ATOM 550 C C . ALA A 1 72 ? 6.254 -15.949 -2.990 1.00 76.56 72 ALA A C 1
ATOM 552 O O . ALA A 1 72 ? 5.843 -15.922 -1.827 1.00 76.56 72 ALA A O 1
ATOM 553 N N . VAL A 1 73 ? 5.719 -15.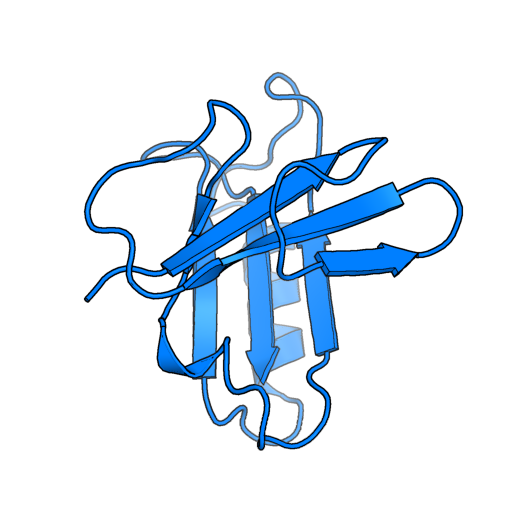178 -3.946 1.00 74.50 73 VAL A N 1
ATOM 554 C CA . VAL A 1 73 ? 4.583 -14.261 -3.720 1.00 74.50 73 VAL A CA 1
ATOM 555 C C . VAL A 1 73 ? 3.332 -15.041 -3.322 1.00 74.50 73 VAL A C 1
ATOM 557 O O . VAL A 1 73 ? 2.662 -14.706 -2.340 1.00 74.50 73 VAL A O 1
ATOM 560 N N . VAL A 1 74 ? 3.023 -16.118 -4.047 1.00 77.44 74 VAL A N 1
ATOM 561 C CA . VAL A 1 74 ? 1.878 -16.987 -3.750 1.00 77.44 74 VAL A CA 1
ATOM 562 C C . VAL A 1 74 ? 2.015 -17.608 -2.360 1.00 77.44 74 VAL A C 1
ATOM 564 O O . VAL A 1 74 ? 1.046 -17.615 -1.595 1.00 77.44 74 VAL A O 1
ATOM 567 N N . GLN A 1 75 ? 3.202 -18.102 -2.003 1.00 75.81 75 GLN A N 1
ATOM 568 C CA . GLN A 1 75 ? 3.451 -18.714 -0.701 1.00 75.81 75 GLN A CA 1
ATOM 569 C C . GLN A 1 75 ? 3.347 -17.697 0.441 1.00 75.81 75 GLN A C 1
ATOM 571 O O . GLN A 1 75 ? 2.687 -17.987 1.439 1.00 75.81 75 GLN A O 1
ATOM 576 N N . ALA A 1 76 ? 3.907 -16.494 0.283 1.00 71.00 76 ALA A N 1
ATOM 577 C CA . ALA A 1 76 ? 3.790 -15.419 1.268 1.00 71.00 76 ALA A CA 1
ATOM 578 C C . ALA A 1 76 ? 2.325 -15.007 1.499 1.00 71.00 76 ALA A C 1
ATOM 580 O O . ALA A 1 76 ? 1.877 -14.889 2.640 1.00 71.00 76 ALA A O 1
ATOM 581 N N . ARG A 1 77 ? 1.536 -14.874 0.423 1.00 73.56 77 ARG A N 1
ATOM 582 C CA . ARG A 1 77 ? 0.096 -14.581 0.518 1.00 73.56 77 ARG A CA 1
ATOM 583 C C . ARG A 1 77 ? -0.679 -15.694 1.218 1.00 73.56 77 ARG A C 1
ATOM 585 O O . ARG A 1 77 ? -1.541 -15.401 2.041 1.00 73.56 77 ARG A O 1
ATOM 592 N N . ARG A 1 78 ? -0.379 -16.962 0.916 1.00 75.69 78 ARG A N 1
ATOM 593 C CA . ARG A 1 78 ? -0.989 -18.116 1.601 1.00 75.69 78 ARG A CA 1
ATOM 594 C C . ARG A 1 78 ? -0.647 -18.129 3.088 1.00 75.69 78 ARG A C 1
ATOM 596 O O . ARG A 1 78 ? -1.544 -18.322 3.898 1.00 75.69 78 ARG A O 1
ATOM 603 N N . ALA A 1 79 ? 0.609 -17.869 3.448 1.00 70.19 79 ALA A N 1
ATOM 604 C CA . ALA A 1 79 ? 1.033 -17.786 4.843 1.00 70.19 79 ALA A CA 1
ATOM 605 C C . ALA A 1 79 ? 0.269 -16.695 5.610 1.00 70.19 79 ALA A C 1
ATOM 607 O O . ALA A 1 79 ? -0.196 -16.941 6.719 1.00 70.19 79 ALA A O 1
ATOM 608 N N . ALA A 1 80 ? 0.058 -15.527 4.998 1.00 64.56 80 ALA A N 1
ATOM 609 C CA . ALA A 1 80 ? -0.718 -14.452 5.608 1.00 64.56 80 ALA A CA 1
ATOM 610 C C . ALA A 1 80 ? -2.207 -14.797 5.798 1.00 64.56 80 ALA A C 1
ATOM 612 O O . ALA A 1 80 ? -2.805 -14.382 6.784 1.00 64.56 80 ALA A O 1
ATOM 613 N N . LEU A 1 81 ? -2.806 -15.600 4.910 1.00 65.31 81 LEU A N 1
ATOM 614 C CA . LEU A 1 81 ? -4.183 -16.096 5.078 1.00 65.31 81 LEU A CA 1
ATOM 615 C C . LEU A 1 81 ? -4.340 -17.089 6.242 1.00 65.31 81 LEU A C 1
ATOM 617 O O . LEU A 1 81 ? -5.464 -17.347 6.664 1.00 65.31 81 LEU A O 1
ATOM 621 N N . HIS A 1 82 ? -3.242 -17.657 6.746 1.00 69.06 82 HIS A N 1
ATOM 622 C CA . HIS A 1 82 ? -3.250 -18.510 7.935 1.00 69.06 82 HIS A CA 1
ATOM 623 C C . HIS A 1 82 ? -3.141 -17.719 9.250 1.00 69.06 82 HIS A C 1
ATOM 625 O O . HIS A 1 82 ? -3.249 -18.312 10.324 1.00 69.06 82 HIS A O 1
ATOM 631 N N . LEU A 1 83 ? -2.950 -16.398 9.185 1.00 61.31 83 LEU A N 1
ATOM 632 C CA . LEU A 1 83 ? -3.101 -15.503 10.332 1.00 61.31 83 LEU A CA 1
ATOM 633 C C . LEU A 1 83 ? -4.601 -15.301 10.636 1.00 61.31 83 LEU A C 1
ATOM 635 O O . LEU A 1 83 ? -5.437 -15.576 9.771 1.00 61.31 83 LEU A O 1
ATOM 639 N N . PRO A 1 84 ? -4.979 -14.849 11.850 1.00 65.38 84 PRO A N 1
ATOM 640 C CA . PRO A 1 84 ? -6.366 -14.513 12.168 1.00 65.38 84 PRO A CA 1
ATOM 641 C C . PRO A 1 84 ? -7.009 -13.678 11.055 1.00 65.38 84 PRO A C 1
ATOM 643 O O . PRO A 1 84 ? -6.384 -12.751 10.544 1.00 65.38 84 PRO A O 1
ATOM 646 N N . ALA A 1 85 ? -8.229 -14.059 10.656 1.00 55.81 85 ALA A N 1
ATOM 647 C CA . ALA A 1 85 ? -8.835 -13.607 9.410 1.00 55.81 85 ALA A CA 1
ATOM 648 C C . ALA A 1 85 ? -8.893 -12.069 9.326 1.00 55.81 85 ALA A C 1
ATOM 650 O O . ALA A 1 85 ? -9.577 -11.448 10.146 1.00 55.81 85 ALA A O 1
ATOM 651 N N . PRO A 1 86 ? -8.226 -11.459 8.335 1.00 59.38 86 PRO A N 1
ATOM 652 C CA . PRO A 1 86 ? -8.262 -10.021 8.170 1.00 59.38 86 PRO A CA 1
ATOM 653 C C . PRO A 1 86 ? -9.667 -9.555 7.742 1.00 59.38 86 PRO A C 1
ATOM 655 O O . PRO A 1 86 ? -10.261 -10.077 6.796 1.00 59.38 86 PRO A O 1
ATOM 658 N N . ARG A 1 87 ? -10.184 -8.535 8.432 1.00 57.62 87 ARG A N 1
ATOM 659 C CA . ARG A 1 87 ? -11.288 -7.650 8.035 1.00 57.62 87 ARG A CA 1
ATOM 660 C C . ARG A 1 87 ? -11.177 -7.152 6.587 1.00 57.62 87 ARG A C 1
ATOM 662 O O . ARG A 1 87 ? -12.217 -6.943 5.958 1.00 57.62 87 ARG A O 1
ATOM 669 N N . ALA A 1 88 ? -9.972 -6.952 6.047 1.00 58.44 88 ALA A N 1
ATOM 670 C CA . ALA A 1 88 ? -9.776 -6.605 4.636 1.00 58.44 88 ALA A CA 1
ATOM 671 C C . ALA A 1 88 ? -8.441 -7.110 4.070 1.00 58.44 88 ALA A C 1
ATOM 673 O O . ALA A 1 88 ? -7.409 -7.047 4.734 1.00 58.44 88 ALA A O 1
ATOM 674 N N . VAL A 1 89 ? -8.456 -7.547 2.803 1.00 63.28 89 VAL A N 1
ATOM 675 C CA . VAL A 1 89 ? -7.252 -7.929 2.051 1.00 63.28 89 VAL A CA 1
ATOM 676 C C . VAL A 1 89 ? -7.196 -7.154 0.747 1.00 63.28 89 VAL A C 1
ATOM 678 O O . VAL A 1 89 ? -8.089 -7.288 -0.087 1.00 63.28 89 VAL A O 1
ATOM 681 N N . SER A 1 90 ? -6.128 -6.385 0.542 1.00 66.81 90 SER A N 1
ATOM 682 C CA . SER A 1 90 ? -5.859 -5.739 -0.744 1.00 66.81 90 SER A CA 1
ATOM 683 C C . SER A 1 90 ? -4.524 -6.215 -1.290 1.00 66.81 90 SER A C 1
ATOM 685 O O . SER A 1 90 ? -3.502 -6.096 -0.619 1.00 66.81 90 SER A O 1
ATOM 687 N N . SER A 1 91 ? -4.516 -6.728 -2.518 1.00 67.19 91 SER A N 1
ATOM 688 C CA . SER A 1 91 ? -3.279 -6.895 -3.278 1.00 67.19 91 SER A CA 1
ATOM 689 C C . SER A 1 91 ? -2.955 -5.581 -3.973 1.00 67.19 91 SER A C 1
ATOM 691 O O . SER A 1 91 ? -3.800 -5.016 -4.664 1.00 67.19 91 SER A O 1
ATOM 693 N N . LEU A 1 92 ? -1.746 -5.084 -3.757 1.00 70.69 92 LEU A N 1
ATOM 694 C CA . LEU A 1 92 ? -1.227 -3.914 -4.439 1.00 70.69 92 LEU A CA 1
ATOM 695 C C . LEU A 1 92 ? -0.480 -4.416 -5.670 1.00 70.69 92 LEU A C 1
ATOM 697 O O . LEU A 1 92 ? 0.394 -5.276 -5.560 1.00 70.69 92 LEU A O 1
ATOM 701 N N . THR A 1 93 ? -0.815 -3.895 -6.841 1.00 68.25 93 THR A N 1
ATOM 702 C CA . THR A 1 93 ? -0.069 -4.173 -8.070 1.00 68.25 93 THR A CA 1
ATOM 703 C C . THR A 1 93 ? 0.421 -2.869 -8.673 1.00 68.25 93 THR A C 1
ATOM 705 O O . THR A 1 93 ? -0.202 -1.816 -8.496 1.00 68.25 93 THR A O 1
ATOM 708 N N . VAL A 1 94 ? 1.574 -2.914 -9.339 1.00 67.88 94 VAL A N 1
ATOM 709 C CA . VAL A 1 94 ? 2.083 -1.749 -10.078 1.00 67.88 94 VAL A CA 1
ATOM 710 C C . VAL A 1 94 ? 1.412 -1.631 -11.444 1.00 67.88 94 VAL A C 1
ATOM 712 O O . VAL A 1 94 ? 1.088 -0.525 -11.879 1.00 67.88 94 VAL A O 1
ATOM 715 N N . ASP A 1 95 ? 1.154 -2.777 -12.065 1.00 70.50 95 ASP A N 1
ATOM 716 C CA . ASP A 1 95 ? 0.443 -2.958 -13.326 1.00 70.50 95 ASP A CA 1
ATOM 717 C C . ASP A 1 95 ? -0.386 -4.261 -13.273 1.00 70.50 95 ASP A C 1
ATOM 719 O O . ASP A 1 95 ? -0.764 -4.720 -12.192 1.00 70.50 95 ASP A O 1
ATOM 723 N N . SER A 1 96 ? -0.735 -4.837 -14.427 1.00 70.00 96 SER A N 1
ATOM 724 C CA . SER A 1 96 ? -1.500 -6.088 -14.510 1.00 70.00 96 SER A CA 1
ATOM 725 C C . SER A 1 96 ? -0.700 -7.348 -14.156 1.00 70.00 96 SER A C 1
ATOM 727 O O . S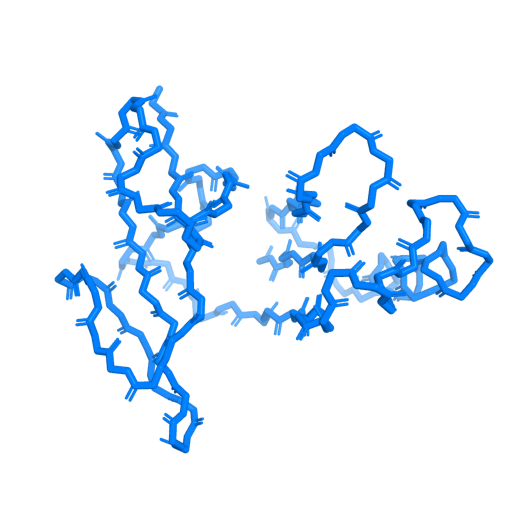ER A 1 96 ? -1.301 -8.412 -14.039 1.00 70.00 96 SER A O 1
ATOM 729 N N . THR A 1 97 ? 0.625 -7.257 -14.020 1.00 72.81 97 THR A N 1
ATOM 730 C CA . THR A 1 97 ? 1.532 -8.413 -13.919 1.00 72.81 97 THR A CA 1
ATOM 731 C C . THR A 1 97 ? 2.424 -8.393 -12.679 1.00 72.81 97 THR A C 1
ATOM 733 O O . THR A 1 97 ? 2.761 -9.459 -12.170 1.00 72.81 97 THR A O 1
ATOM 736 N N . HIS A 1 98 ? 2.779 -7.218 -12.156 1.00 73.75 98 HIS A N 1
ATOM 737 C CA . HIS A 1 98 ? 3.775 -7.067 -11.096 1.00 73.75 98 HIS A CA 1
ATOM 738 C C . HIS A 1 98 ? 3.146 -6.821 -9.723 1.00 73.75 98 HIS A C 1
ATOM 740 O O . HIS A 1 98 ? 2.347 -5.894 -9.523 1.00 73.75 98 HIS A O 1
ATOM 746 N N . PHE A 1 99 ? 3.552 -7.639 -8.751 1.00 70.50 99 PHE A N 1
ATOM 747 C CA . PHE A 1 99 ? 3.106 -7.549 -7.366 1.00 70.50 99 PHE A CA 1
ATOM 748 C C . PHE A 1 99 ? 3.884 -6.479 -6.595 1.00 70.50 99 PHE A C 1
ATOM 750 O O . PHE A 1 99 ? 5.107 -6.467 -6.608 1.00 70.50 99 PHE A O 1
ATOM 757 N N . ALA A 1 100 ? 3.167 -5.605 -5.886 1.00 67.50 100 ALA A N 1
ATOM 758 C CA . ALA A 1 100 ? 3.723 -4.492 -5.105 1.00 67.50 100 ALA A CA 1
ATOM 759 C C . ALA A 1 100 ? 3.486 -4.634 -3.589 1.00 67.50 100 ALA A C 1
ATOM 761 O O . ALA A 1 100 ? 3.706 -3.699 -2.819 1.00 67.50 100 ALA A O 1
ATOM 762 N N . GLY A 1 101 ? 2.966 -5.780 -3.146 1.00 68.69 101 GLY A N 1
ATOM 763 C CA . GLY A 1 101 ? 2.666 -6.044 -1.743 1.00 68.69 101 GLY A CA 1
ATOM 764 C C . GLY A 1 101 ? 1.193 -6.308 -1.465 1.00 68.69 101 GLY A C 1
ATOM 765 O O . GLY A 1 101 ? 0.343 -6.377 -2.357 1.00 68.69 101 GLY A O 1
ATOM 766 N N . SER A 1 102 ? 0.887 -6.478 -0.187 1.00 68.88 102 SER A N 1
ATOM 767 C CA . SER A 1 102 ? -0.459 -6.801 0.260 1.00 68.88 102 SER A CA 1
ATOM 768 C C . SER A 1 102 ? -0.741 -6.230 1.634 1.00 68.88 102 SER A C 1
ATOM 770 O O . SER A 1 102 ? 0.097 -6.228 2.530 1.00 68.88 102 SER A O 1
ATOM 772 N N . LEU A 1 103 ? -1.963 -5.751 1.797 1.00 67.31 103 LEU A N 1
ATOM 773 C CA . LEU A 1 103 ? -2.420 -5.176 3.043 1.00 67.31 103 LEU A CA 1
ATOM 774 C C . LEU A 1 103 ? -3.450 -6.102 3.676 1.00 67.31 103 LEU A C 1
ATOM 776 O O . LEU A 1 103 ? -4.402 -6.495 2.998 1.00 67.31 103 LEU A O 1
ATOM 780 N N . TRP A 1 104 ? -3.236 -6.424 4.952 1.00 66.69 104 TRP A N 1
ATOM 781 C CA . TRP A 1 104 ? -4.151 -7.198 5.781 1.00 66.69 104 TRP A CA 1
ATOM 782 C C . TRP A 1 104 ? -4.558 -6.358 6.994 1.00 66.69 104 TRP A C 1
ATOM 784 O O . TRP A 1 104 ? -3.716 -5.858 7.734 1.00 66.69 104 TRP A O 1
ATOM 794 N N . VAL A 1 105 ? -5.856 -6.166 7.177 1.00 60.78 105 VAL A N 1
ATOM 795 C CA . VAL A 1 105 ? -6.434 -5.535 8.377 1.00 60.78 105 VAL A CA 1
ATOM 796 C C . VAL A 1 105 ? -7.279 -6.560 9.058 1.00 60.78 105 VAL A C 1
ATOM 798 O O . VAL A 1 105 ? -8.068 -7.120 8.280 1.00 60.78 105 VAL A O 1
#

Foldseek 3Di:
DWKKKFKDQDEPAPDWDDDPSIIIYMDAPDPDQPDLRIWIWDNVQPDPPDDDWDFDWDADDPVPFDWCPPPVNVVVVVVVCPPDQFPDKTFTANDPTGTGGMTGD

Radius of gyration: 13.48 Å; chains: 1; bounding box: 28×34×30 Å